Protein AF-A0AAP0C790-F1 (afdb_monomer_lite)

Sequence (126 aa):
MQLNRRPTGTDGSDFSYRMVVDNRYTKVAKGKSTLSKVLVIQAVILLVGVLDILFTYIKTEPLETLAAVSSSLTVISILFGEIGRKRSRSNFLKIYMAASSIGIIGSIASTIQSSTQLKASNSLLS

Secondary structure (DSSP, 8-state):
-------SS--HHHHHHHHHHHHHHHHHHHHHHHHHHHHHHHHHHHHHHHHHHHHHHHTTPPP-HHHHHHHHHHHHHHHHHHHHHHHT-HHHHHHHHHHHHHHHHHHHHHHHHHHHHHHHHHHH--

Radius of gyration: 25.68 Å; chains: 1; bounding box: 64×40×84 Å

InterPro domains:
  IPR009787 Protein jagunal [PF07086] (5-102)
  IPR009787 Protein jagunal [PTHR20955] (4-119)

Foldseek 3Di:
DDPPDDPPDDDVVVVVVCVVVVVVVVVLVVVLVVLVVVLVVLVVVLVVLVVVQVVCVVVVHDRDPLSVVLSVLLVVLSVLSVVCSVVVPVVSVVSSVVSNVSSVVSNVVSVVVVVVVVVVVVVVVD

Organism: NCBI:txid3103831

Structure (mmCIF, N/CA/C/O backbone):
data_AF-A0AAP0C790-F1
#
_entry.id   AF-A0AAP0C790-F1
#
loop_
_atom_site.group_PDB
_atom_site.id
_atom_site.type_symbol
_atom_site.label_atom_id
_atom_site.label_alt_id
_atom_site.label_comp_id
_atom_site.label_asym_id
_atom_site.label_entity_id
_atom_site.label_seq_id
_atom_site.pdbx_PDB_ins_code
_atom_site.Cartn_x
_atom_site.Cartn_y
_atom_site.Cartn_z
_atom_site.occupancy
_atom_site.B_iso_or_equiv
_atom_site.auth_seq_id
_atom_site.auth_comp_id
_atom_site.auth_asym_id
_atom_site.auth_atom_id
_atom_site.pdbx_PDB_model_num
ATOM 1 N N . MET A 1 1 ? 41.063 -31.077 -47.542 1.00 43.59 1 MET A N 1
ATOM 2 C CA . MET A 1 1 ? 41.364 -29.865 -46.748 1.00 43.59 1 MET A CA 1
ATOM 3 C C . MET A 1 1 ? 40.029 -29.227 -46.372 1.00 43.59 1 MET A C 1
ATOM 5 O O . MET A 1 1 ? 39.416 -28.581 -47.209 1.00 43.59 1 MET A O 1
ATOM 9 N N . GLN A 1 2 ? 39.481 -29.543 -45.193 1.00 46.28 2 GLN A N 1
ATOM 10 C CA . GLN A 1 2 ? 38.179 -29.009 -44.771 1.00 46.28 2 GLN A CA 1
ATOM 11 C C . GLN A 1 2 ? 38.371 -27.571 -44.275 1.00 46.28 2 GLN A C 1
ATOM 13 O O . GLN A 1 2 ? 39.042 -27.337 -43.273 1.00 46.28 2 GLN A O 1
ATOM 18 N N . LEU A 1 3 ? 37.823 -26.600 -45.010 1.00 54.00 3 LEU A N 1
ATOM 19 C CA . LEU A 1 3 ? 37.761 -25.204 -44.585 1.00 54.00 3 LEU A CA 1
ATOM 20 C C . LEU A 1 3 ? 36.769 -25.099 -43.425 1.00 54.00 3 LEU A C 1
ATOM 22 O O . LEU A 1 3 ? 35.558 -25.078 -43.632 1.00 54.00 3 LEU A O 1
ATOM 26 N N . ASN A 1 4 ? 37.302 -25.023 -42.208 1.00 61.34 4 ASN A N 1
ATOM 27 C CA . ASN A 1 4 ? 36.563 -24.677 -41.001 1.00 61.34 4 ASN A CA 1
ATOM 28 C C . ASN A 1 4 ? 36.129 -23.199 -41.093 1.00 61.34 4 ASN A C 1
ATOM 30 O O . ASN A 1 4 ? 36.767 -22.306 -40.534 1.00 61.34 4 ASN A O 1
ATOM 34 N N . ARG A 1 5 ? 35.096 -22.911 -41.894 1.00 56.91 5 ARG A N 1
ATOM 35 C CA . ARG A 1 5 ? 34.493 -21.576 -41.975 1.00 56.91 5 ARG A CA 1
ATOM 36 C C . ARG A 1 5 ? 33.812 -21.288 -40.639 1.00 56.91 5 ARG A C 1
ATOM 38 O O . ARG A 1 5 ? 32.793 -21.896 -40.326 1.00 56.91 5 ARG A O 1
ATOM 45 N N . ARG A 1 6 ? 34.374 -20.350 -39.864 1.00 59.47 6 ARG A N 1
ATOM 46 C CA . ARG A 1 6 ? 33.680 -19.743 -38.718 1.00 59.47 6 ARG A CA 1
ATOM 47 C C . ARG A 1 6 ? 32.308 -19.251 -39.197 1.00 59.47 6 ARG A C 1
ATOM 49 O O . ARG A 1 6 ? 32.277 -18.562 -40.219 1.00 59.47 6 ARG A O 1
ATOM 56 N N . PRO A 1 7 ? 31.206 -19.575 -38.500 1.00 59.44 7 PRO A N 1
ATOM 57 C CA . PRO A 1 7 ? 29.906 -19.014 -38.832 1.00 59.44 7 PRO A CA 1
ATOM 58 C C . PRO A 1 7 ? 30.014 -17.487 -38.757 1.00 59.44 7 PRO A C 1
ATOM 60 O O . PRO A 1 7 ? 30.309 -16.914 -37.711 1.00 59.44 7 PRO A O 1
ATOM 63 N N . THR A 1 8 ? 29.883 -16.829 -39.906 1.00 63.47 8 THR A N 1
ATOM 64 C CA . THR A 1 8 ? 29.886 -15.371 -40.014 1.00 63.47 8 THR A CA 1
ATOM 65 C C . THR A 1 8 ? 28.526 -14.863 -39.573 1.00 63.47 8 THR A C 1
ATOM 67 O O . THR A 1 8 ? 27.575 -14.828 -40.349 1.00 63.47 8 THR A O 1
ATOM 70 N N . GLY A 1 9 ? 28.457 -14.526 -38.293 1.00 62.22 9 GLY A N 1
ATOM 71 C CA . GLY A 1 9 ? 27.298 -13.970 -37.616 1.00 62.22 9 GLY A CA 1
ATOM 72 C C . GLY A 1 9 ? 27.510 -14.139 -36.120 1.00 62.22 9 GLY A C 1
ATOM 73 O O . GLY A 1 9 ? 27.578 -15.271 -35.652 1.00 62.22 9 GLY A O 1
ATOM 74 N N . THR A 1 10 ? 27.646 -13.018 -35.407 1.00 58.06 10 THR A N 1
ATOM 75 C CA . THR A 1 10 ? 27.861 -12.951 -33.953 1.00 58.06 10 THR A CA 1
ATOM 76 C C . THR A 1 10 ? 29.286 -13.342 -33.552 1.00 58.06 10 THR A C 1
ATOM 78 O O . THR A 1 10 ? 29.569 -14.448 -33.090 1.00 58.06 10 THR A O 1
ATOM 81 N N . ASP A 1 11 ? 30.217 -12.399 -33.704 1.00 63.34 11 ASP A N 1
ATOM 82 C CA . ASP A 1 11 ? 31.430 -12.430 -32.896 1.00 63.34 11 ASP A CA 1
ATOM 83 C C . ASP A 1 11 ? 31.020 -12.519 -31.412 1.00 63.34 11 ASP A C 1
ATOM 85 O O . ASP A 1 11 ? 29.953 -12.055 -31.008 1.00 63.34 11 ASP A O 1
ATOM 89 N N . GLY A 1 12 ? 31.825 -13.158 -30.563 1.00 63.56 12 GLY A N 1
ATOM 90 C CA . GLY A 1 12 ? 31.479 -13.335 -29.143 1.00 63.56 12 GLY A CA 1
ATOM 91 C C . GLY A 1 12 ? 31.177 -12.024 -28.391 1.00 63.56 12 GLY A C 1
ATOM 92 O O . GLY A 1 12 ? 30.676 -12.074 -27.264 1.00 63.56 12 GLY A O 1
ATOM 93 N N . SER A 1 13 ? 31.447 -10.868 -29.012 1.00 65.75 13 SER A N 1
ATOM 94 C CA . SER A 1 13 ? 31.040 -9.545 -28.548 1.00 65.75 13 SER A CA 1
ATOM 95 C C . SER A 1 13 ? 29.513 -9.360 -28.572 1.00 65.75 13 SER A C 1
ATOM 97 O O . SER A 1 13 ? 28.965 -8.967 -27.543 1.00 65.75 13 SER A O 1
ATOM 99 N N . ASP A 1 14 ? 28.802 -9.738 -29.644 1.00 75.00 14 ASP A N 1
ATOM 100 C CA . ASP A 1 14 ? 27.331 -9.646 -29.714 1.00 75.00 14 ASP A CA 1
ATOM 101 C C . ASP A 1 14 ? 26.660 -10.674 -28.784 1.00 75.00 14 ASP A C 1
ATOM 103 O O . ASP A 1 14 ? 25.697 -10.349 -28.090 1.00 75.00 14 ASP A O 1
ATOM 107 N N . PHE A 1 15 ? 27.226 -11.880 -28.635 1.00 69.25 15 PHE A N 1
ATOM 108 C CA . PHE A 1 15 ? 26.738 -12.850 -27.641 1.00 69.25 15 PHE A CA 1
ATOM 109 C C . PHE A 1 15 ? 26.919 -12.339 -26.201 1.00 69.25 15 PHE A C 1
ATOM 111 O O . PHE A 1 15 ? 25.990 -12.400 -25.391 1.00 69.25 15 PHE A O 1
ATOM 118 N N . SER A 1 16 ? 28.091 -11.777 -25.880 1.00 73.38 16 SER A N 1
ATOM 119 C CA . SER A 1 16 ? 28.341 -11.171 -24.565 1.00 73.38 16 SER A CA 1
ATOM 120 C C . SER A 1 16 ? 27.450 -9.955 -24.320 1.00 73.38 16 SER A C 1
ATOM 122 O O . SER A 1 16 ? 26.929 -9.789 -23.216 1.00 73.38 16 SER A O 1
ATOM 124 N N . TYR A 1 17 ? 27.227 -9.122 -25.338 1.00 74.50 17 TYR A N 1
ATOM 125 C CA . TYR A 1 17 ? 26.343 -7.965 -25.246 1.00 74.50 17 TYR A CA 1
ATOM 126 C C . TYR A 1 17 ? 24.903 -8.396 -24.953 1.00 74.50 17 TYR A C 1
ATOM 128 O O . TYR A 1 17 ? 24.310 -7.905 -23.989 1.00 74.50 17 TYR A O 1
ATOM 136 N N . ARG A 1 18 ? 24.375 -9.376 -25.698 1.00 75.25 18 ARG A N 1
ATOM 137 C CA . ARG A 1 18 ? 23.038 -9.944 -25.475 1.00 75.25 18 ARG A CA 1
ATOM 138 C C . ARG A 1 18 ? 22.900 -10.555 -24.086 1.00 75.25 18 ARG A C 1
ATOM 140 O O . ARG A 1 18 ? 21.961 -10.202 -23.388 1.00 75.25 18 ARG A O 1
ATOM 147 N N . MET A 1 19 ? 23.876 -11.330 -23.601 1.00 77.44 19 MET A N 1
ATOM 148 C CA . MET A 1 19 ? 23.828 -11.858 -22.227 1.00 77.44 19 MET A CA 1
ATOM 149 C C . MET A 1 19 ? 23.768 -10.759 -21.155 1.00 77.44 19 MET A C 1
ATOM 151 O O . MET A 1 19 ? 23.012 -10.869 -20.187 1.00 77.44 19 ME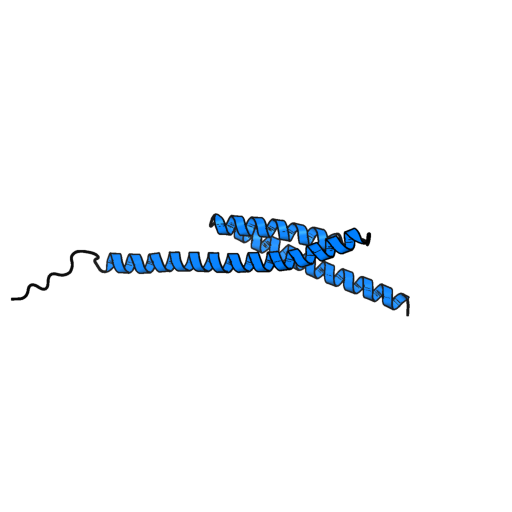T A O 1
ATOM 155 N N . VAL A 1 20 ? 24.562 -9.692 -21.289 1.00 79.06 20 VAL A N 1
ATOM 156 C CA . VAL A 1 20 ? 24.586 -8.597 -20.303 1.00 79.06 20 VAL A CA 1
ATOM 157 C C . VAL A 1 20 ? 23.286 -7.788 -20.350 1.00 79.06 20 VAL A C 1
ATOM 159 O O . VAL A 1 20 ? 22.757 -7.383 -19.309 1.00 79.06 20 VAL A O 1
ATOM 162 N N . VAL A 1 21 ? 22.763 -7.554 -21.552 1.00 80.38 21 VAL A N 1
ATOM 163 C CA . VAL A 1 21 ? 21.525 -6.811 -21.795 1.00 80.38 21 VAL A CA 1
ATOM 164 C C . VAL A 1 21 ? 20.302 -7.607 -21.333 1.00 80.38 21 VAL A C 1
ATOM 166 O O . VAL A 1 21 ? 19.511 -7.082 -20.544 1.00 80.38 21 VAL A O 1
ATOM 169 N N . ASP A 1 22 ? 20.199 -8.883 -21.701 1.00 85.06 22 ASP A N 1
ATOM 170 C CA . ASP A 1 22 ? 19.120 -9.788 -21.293 1.00 85.06 22 ASP A CA 1
ATOM 171 C C . ASP A 1 22 ? 19.089 -9.968 -19.777 1.00 85.06 22 ASP A C 1
ATOM 173 O O . ASP A 1 22 ? 18.021 -9.910 -19.164 1.00 85.06 22 ASP A O 1
ATOM 177 N N . ASN A 1 23 ? 20.252 -10.088 -19.128 1.00 86.00 23 ASN A N 1
ATOM 178 C CA . ASN A 1 23 ? 20.332 -10.148 -17.669 1.00 86.00 23 ASN A CA 1
ATOM 179 C C . ASN A 1 23 ? 19.772 -8.872 -17.012 1.00 86.00 23 ASN A C 1
ATOM 181 O O . ASN A 1 23 ? 19.037 -8.947 -16.024 1.00 86.00 23 ASN A O 1
ATOM 185 N N . ARG A 1 24 ? 20.060 -7.682 -17.563 1.00 85.31 24 ARG A N 1
ATOM 186 C CA . ARG A 1 24 ? 19.496 -6.417 -17.054 1.00 85.31 24 ARG A CA 1
ATOM 187 C C . ARG A 1 24 ? 17.984 -6.346 -17.251 1.00 85.31 24 ARG A C 1
ATOM 189 O O . ARG A 1 24 ? 17.274 -6.021 -16.297 1.00 85.31 24 ARG A O 1
ATOM 196 N N . TYR A 1 25 ? 17.482 -6.681 -18.437 1.00 86.88 25 TYR A N 1
ATOM 197 C CA . TYR A 1 25 ? 16.041 -6.673 -18.701 1.00 86.88 25 TYR A CA 1
ATOM 198 C C . TYR A 1 25 ? 15.294 -7.694 -17.841 1.00 86.88 25 TYR A C 1
ATOM 200 O O . TYR A 1 25 ? 14.265 -7.362 -17.249 1.00 86.88 25 TYR A O 1
ATOM 208 N N . THR A 1 26 ? 15.860 -8.887 -17.668 1.00 89.31 26 THR A N 1
ATOM 209 C CA . THR A 1 26 ? 15.303 -9.939 -16.809 1.00 89.31 26 THR A CA 1
ATOM 210 C C . THR A 1 26 ? 15.237 -9.490 -15.350 1.00 89.31 26 THR A C 1
ATOM 212 O O . THR A 1 26 ? 14.212 -9.673 -14.690 1.00 89.31 26 THR A O 1
ATOM 215 N N . LYS A 1 27 ? 16.285 -8.828 -14.837 1.00 90.12 27 LYS A N 1
ATOM 216 C CA . LYS A 1 27 ? 16.289 -8.260 -13.477 1.00 90.12 27 LYS A CA 1
ATOM 217 C C . LYS A 1 27 ? 15.190 -7.214 -13.284 1.00 90.12 27 LYS A C 1
ATOM 219 O O . LYS A 1 27 ? 14.478 -7.263 -12.282 1.00 90.12 27 LYS A O 1
ATOM 224 N N . VAL A 1 28 ? 15.013 -6.301 -14.241 1.00 89.38 28 VAL A N 1
ATOM 225 C CA . VAL A 1 28 ? 13.958 -5.274 -14.179 1.00 89.38 28 VAL A CA 1
ATOM 226 C C . VAL A 1 28 ? 12.568 -5.908 -14.243 1.00 89.38 28 VAL A C 1
ATOM 228 O O . VAL A 1 28 ? 11.696 -5.543 -13.454 1.00 89.38 28 VAL A O 1
ATOM 231 N N . ALA A 1 29 ? 12.357 -6.881 -15.132 1.00 90.62 29 ALA A N 1
ATOM 232 C CA . ALA A 1 29 ? 11.090 -7.597 -15.251 1.00 90.62 29 ALA A CA 1
ATOM 233 C C . ALA A 1 29 ? 10.741 -8.351 -13.958 1.00 90.62 29 ALA A C 1
ATOM 235 O O . ALA A 1 29 ? 9.624 -8.226 -13.448 1.00 90.62 29 ALA A O 1
ATOM 236 N N . LYS A 1 30 ? 11.717 -9.054 -13.369 1.00 93.94 30 LYS A N 1
ATOM 237 C CA . LYS A 1 30 ? 11.558 -9.734 -12.078 1.00 93.94 30 LYS A CA 1
ATOM 238 C C . LYS A 1 30 ? 11.228 -8.742 -10.964 1.00 93.94 30 LYS A C 1
ATOM 240 O O . LYS A 1 30 ? 10.272 -8.963 -10.229 1.00 93.94 30 LYS A O 1
ATOM 245 N N . GLY A 1 31 ? 11.945 -7.619 -10.888 1.00 91.94 31 GLY A N 1
ATOM 246 C CA . GLY A 1 31 ? 11.675 -6.558 -9.915 1.00 91.94 31 GLY A CA 1
ATOM 247 C C . GLY A 1 31 ? 10.261 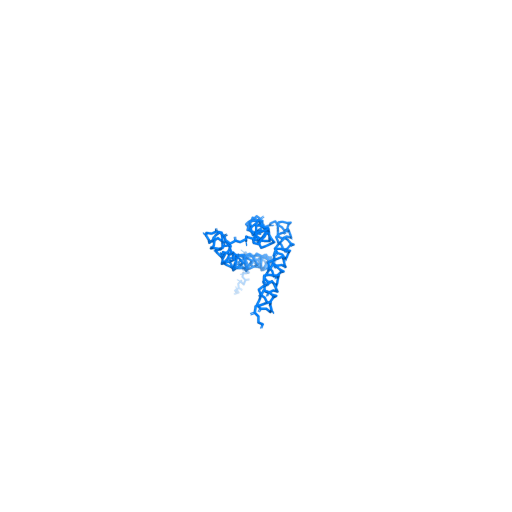-5.985 -10.038 1.00 91.94 31 GLY A C 1
ATOM 248 O O . GLY A 1 31 ? 9.550 -5.867 -9.043 1.00 91.94 31 GLY A O 1
ATOM 249 N N . LYS A 1 32 ? 9.804 -5.703 -11.263 1.00 91.94 32 LYS A N 1
ATOM 250 C CA . LYS A 1 32 ? 8.437 -5.224 -11.523 1.00 91.94 32 LYS A CA 1
ATOM 251 C C . LYS A 1 32 ? 7.365 -6.246 -11.156 1.00 91.94 32 LYS A C 1
ATOM 253 O O . LYS A 1 32 ? 6.316 -5.854 -10.647 1.00 91.94 32 LYS A O 1
ATOM 258 N N . SER A 1 33 ? 7.609 -7.527 -11.426 1.00 93.06 33 SER A N 1
ATOM 259 C CA . SER A 1 33 ? 6.689 -8.611 -11.067 1.00 93.06 33 SER A CA 1
ATOM 260 C C . SER A 1 33 ? 6.573 -8.748 -9.549 1.00 93.06 33 SER A C 1
ATOM 262 O O . SER A 1 33 ? 5.467 -8.720 -9.013 1.00 93.06 33 SER A O 1
ATOM 264 N N . THR A 1 34 ? 7.705 -8.783 -8.839 1.00 94.56 34 THR A N 1
ATOM 265 C CA . THR A 1 34 ? 7.725 -8.817 -7.371 1.00 94.56 34 THR A CA 1
ATOM 266 C C . THR A 1 34 ? 7.011 -7.607 -6.774 1.00 94.56 34 THR A C 1
ATOM 268 O O . THR A 1 34 ? 6.153 -7.776 -5.913 1.00 94.56 34 THR A O 1
ATOM 271 N N . LEU A 1 35 ? 7.287 -6.398 -7.272 1.00 93.62 35 LEU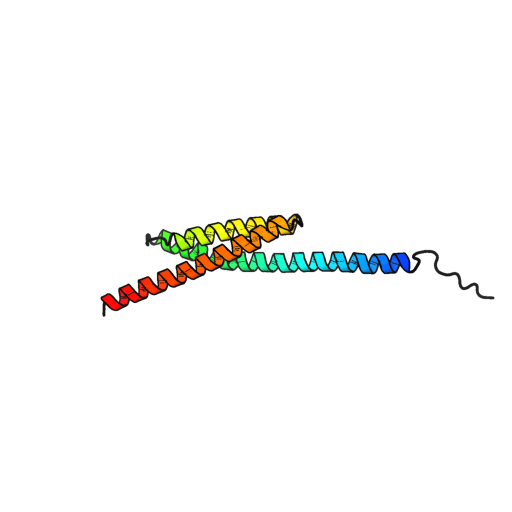 A N 1
ATOM 272 C CA . LEU A 1 35 ? 6.622 -5.188 -6.791 1.00 93.62 35 LEU A CA 1
ATOM 273 C C . LEU A 1 35 ? 5.107 -5.221 -7.029 1.00 93.62 35 LEU A C 1
ATOM 275 O O . LEU A 1 35 ? 4.344 -4.790 -6.174 1.00 93.62 35 LEU A O 1
ATOM 279 N N . SER A 1 36 ? 4.663 -5.777 -8.160 1.00 93.75 36 SER A N 1
ATOM 280 C CA . SER A 1 36 ? 3.236 -5.966 -8.435 1.00 93.75 36 SER A CA 1
ATOM 281 C C . SER A 1 36 ? 2.570 -6.843 -7.378 1.00 93.75 36 SER A C 1
ATOM 283 O O . SER A 1 36 ? 1.470 -6.531 -6.939 1.00 93.75 36 SER A O 1
ATOM 285 N N . LYS A 1 37 ? 3.232 -7.926 -6.953 1.00 96.06 37 LYS A N 1
ATOM 286 C CA . LYS A 1 37 ? 2.705 -8.816 -5.910 1.00 96.06 37 LYS A CA 1
ATOM 287 C C . LYS A 1 37 ? 2.599 -8.099 -4.567 1.00 96.06 37 LYS A C 1
ATOM 289 O O . LYS A 1 37 ? 1.578 -8.225 -3.905 1.00 96.06 37 LYS A O 1
ATOM 294 N N . VAL A 1 38 ? 3.617 -7.318 -4.199 1.00 94.69 38 VAL A N 1
ATOM 295 C CA . VAL A 1 38 ? 3.614 -6.533 -2.953 1.00 94.69 38 VAL A CA 1
ATOM 296 C C . VAL A 1 38 ? 2.466 -5.522 -2.943 1.00 94.69 38 VAL A C 1
ATOM 298 O O . VAL A 1 38 ? 1.722 -5.475 -1.969 1.00 94.69 38 VAL A O 1
ATOM 301 N N . LEU A 1 39 ? 2.265 -4.780 -4.037 1.00 94.19 39 LEU A N 1
ATOM 302 C CA . LEU A 1 39 ? 1.156 -3.826 -4.154 1.00 94.19 39 LEU A CA 1
ATOM 303 C C . LEU A 1 39 ? -0.210 -4.509 -4.034 1.00 94.19 39 LEU A C 1
ATOM 305 O O . LEU A 1 39 ? -1.091 -3.984 -3.361 1.00 94.19 39 LEU A O 1
ATOM 309 N N . VAL A 1 40 ? -0.382 -5.687 -4.643 1.00 95.81 40 VAL A N 1
ATOM 310 C CA . VAL A 1 40 ? -1.628 -6.463 -4.536 1.00 95.81 40 VAL A CA 1
ATOM 311 C C . VAL A 1 40 ? -1.866 -6.927 -3.102 1.00 95.81 40 VAL A C 1
ATOM 313 O O . VAL A 1 40 ? -2.956 -6.721 -2.581 1.00 95.81 40 VAL A O 1
ATOM 316 N N . ILE A 1 41 ? -0.857 -7.502 -2.441 1.00 95.75 41 ILE A N 1
ATOM 317 C CA . ILE A 1 41 ? -0.973 -7.941 -1.040 1.00 95.75 41 ILE A CA 1
ATOM 318 C C . ILE A 1 41 ? -1.343 -6.757 -0.145 1.00 95.75 41 ILE A C 1
ATOM 320 O O . ILE A 1 41 ? -2.263 -6.851 0.663 1.00 95.75 41 ILE A O 1
ATOM 324 N N . GLN A 1 42 ? -0.669 -5.622 -0.325 1.00 95.06 42 GLN A N 1
ATOM 325 C CA . GLN A 1 42 ? -0.945 -4.425 0.454 1.00 95.06 42 GLN A CA 1
ATOM 326 C C . GLN A 1 42 ? -2.358 -3.881 0.204 1.00 95.06 42 GLN A C 1
ATOM 328 O O . GLN A 1 42 ? -3.032 -3.486 1.152 1.00 95.06 42 GLN A O 1
ATOM 333 N N . ALA A 1 43 ? -2.828 -3.892 -1.045 1.00 95.19 43 ALA A N 1
ATOM 334 C CA . ALA A 1 43 ? -4.185 -3.481 -1.386 1.00 95.19 43 ALA A CA 1
ATOM 335 C C . ALA A 1 43 ? -5.243 -4.397 -0.753 1.00 95.19 43 ALA A C 1
ATOM 337 O O . ALA A 1 43 ? -6.257 -3.900 -0.274 1.00 95.19 43 ALA A O 1
ATOM 338 N N . VAL A 1 44 ? -5.000 -5.711 -0.700 1.00 95.81 44 VAL A N 1
ATOM 339 C CA . VAL A 1 44 ? -5.900 -6.671 -0.037 1.00 95.81 44 VAL A CA 1
ATOM 340 C C . VAL A 1 44 ? -5.970 -6.411 1.468 1.00 95.81 44 VAL A C 1
ATOM 342 O O . VAL A 1 44 ? -7.063 -6.363 2.021 1.00 95.81 44 VAL A O 1
ATOM 345 N N . ILE A 1 45 ? -4.831 -6.187 2.129 1.00 93.25 45 ILE A N 1
ATOM 346 C CA . ILE A 1 45 ? -4.800 -5.859 3.566 1.00 93.25 45 ILE A CA 1
ATOM 347 C C . ILE A 1 45 ? -5.551 -4.550 3.836 1.00 93.25 45 ILE A C 1
ATOM 349 O O . ILE A 1 45 ? -6.366 -4.472 4.752 1.00 93.25 45 ILE A O 1
ATOM 353 N N . LEU A 1 46 ? -5.314 -3.532 3.008 1.00 94.25 46 LEU A N 1
ATOM 354 C CA . LEU A 1 46 ? -5.985 -2.243 3.128 1.00 94.25 46 LEU A CA 1
ATOM 355 C C . LEU A 1 46 ? -7.496 -2.356 2.901 1.00 94.25 46 LEU A C 1
ATOM 357 O O . LEU A 1 46 ? -8.257 -1.703 3.605 1.00 94.25 46 LEU A O 1
ATOM 361 N N . LEU A 1 47 ? -7.936 -3.202 1.965 1.00 94.44 47 LEU A N 1
ATOM 362 C CA . LEU A 1 47 ? -9.354 -3.475 1.733 1.00 94.44 47 LEU A CA 1
ATOM 363 C C . LEU A 1 47 ? -10.026 -3.991 3.010 1.00 94.44 47 LEU A C 1
ATOM 365 O O . LEU A 1 47 ? -11.094 -3.504 3.364 1.00 94.44 47 LEU A O 1
ATOM 369 N N . VAL A 1 48 ? -9.391 -4.929 3.719 1.00 93.19 48 VAL A N 1
ATOM 370 C CA . VAL A 1 48 ? -9.917 -5.458 4.987 1.00 93.19 48 VAL A CA 1
ATOM 371 C C . VAL A 1 48 ? -10.062 -4.342 6.025 1.00 93.19 48 VAL A C 1
ATOM 373 O O . VAL A 1 48 ? -11.125 -4.215 6.625 1.00 93.19 48 VAL A O 1
ATOM 376 N N . GLY A 1 49 ? -9.047 -3.487 6.187 1.00 89.44 49 GLY A N 1
ATOM 377 C CA . GLY A 1 49 ? -9.117 -2.354 7.120 1.00 89.44 49 GLY A CA 1
ATOM 378 C C . GLY A 1 49 ? -10.179 -1.312 6.744 1.00 89.44 49 GLY A C 1
ATOM 379 O O . GLY A 1 49 ? -10.869 -0.778 7.606 1.00 89.44 49 GLY A O 1
ATOM 380 N N . VAL A 1 50 ? -10.368 -1.046 5.449 1.00 90.81 50 VAL A N 1
ATOM 381 C CA . VAL A 1 50 ? -11.413 -0.128 4.967 1.00 90.81 50 VAL A CA 1
ATOM 382 C C . VAL A 1 50 ? -12.812 -0.705 5.188 1.00 90.81 50 VAL A C 1
ATOM 384 O O . VAL A 1 50 ? -13.726 0.045 5.522 1.00 90.81 50 VAL A O 1
ATOM 387 N N . LEU A 1 51 ? -12.994 -2.018 5.025 1.00 92.25 51 LEU A N 1
ATOM 388 C CA . LEU A 1 51 ? -14.266 -2.682 5.318 1.00 92.25 51 LEU A CA 1
ATOM 389 C C . LEU A 1 51 ? -14.617 -2.605 6.806 1.00 92.25 51 LEU A C 1
ATOM 391 O O . LEU A 1 51 ? -15.778 -2.377 7.132 1.00 92.25 51 LEU A O 1
ATOM 395 N N . ASP A 1 52 ? -13.628 -2.744 7.688 1.00 88.06 52 ASP A N 1
ATOM 396 C CA . ASP A 1 52 ? -13.812 -2.580 9.132 1.00 88.06 52 ASP A CA 1
ATOM 397 C C . ASP A 1 52 ? -14.281 -1.155 9.475 1.00 88.06 52 ASP A C 1
ATOM 399 O O . ASP A 1 52 ? -15.334 -0.965 10.083 1.00 88.06 52 ASP A O 1
ATOM 403 N N . ILE A 1 53 ? -13.591 -0.142 8.941 1.00 88.25 53 ILE A N 1
ATOM 404 C CA . ILE A 1 53 ? -13.986 1.272 9.056 1.00 88.25 53 ILE A CA 1
ATOM 405 C C . ILE A 1 53 ? -15.411 1.510 8.532 1.00 88.25 53 ILE A C 1
ATOM 407 O O . ILE A 1 53 ? -16.200 2.221 9.160 1.00 88.25 53 ILE A O 1
ATOM 411 N N . LEU A 1 54 ? -15.754 0.926 7.382 1.00 89.38 54 LEU A N 1
ATOM 412 C CA . LEU A 1 54 ? -17.084 1.047 6.790 1.00 89.38 54 LEU A CA 1
ATOM 413 C C . LEU A 1 54 ? -18.156 0.416 7.686 1.00 89.38 54 LEU A C 1
ATOM 415 O O . LEU A 1 54 ? -19.244 0.972 7.826 1.00 89.38 54 LEU A O 1
ATOM 419 N N . PHE A 1 55 ? -17.859 -0.724 8.305 1.00 89.00 55 PHE A N 1
ATOM 420 C CA . PHE A 1 55 ? -18.782 -1.392 9.212 1.00 89.00 55 PHE A CA 1
ATOM 421 C C . PHE A 1 55 ? -19.031 -0.563 10.478 1.00 89.00 55 PHE A C 1
ATOM 423 O O . PHE A 1 55 ? -20.186 -0.376 10.862 1.00 89.00 55 PHE A O 1
ATOM 430 N N . THR A 1 56 ? -17.978 0.017 11.062 1.00 87.44 56 THR A N 1
ATOM 431 C CA . THR A 1 56 ? -18.068 0.974 12.181 1.00 87.44 56 THR A CA 1
ATOM 432 C C . THR A 1 56 ? -18.911 2.194 11.808 1.00 87.44 56 THR A C 1
ATOM 434 O O . THR A 1 56 ? -19.785 2.609 12.569 1.00 87.44 56 THR A O 1
ATOM 437 N N . TYR A 1 57 ? -18.722 2.723 10.595 1.00 87.31 57 TYR A N 1
ATOM 438 C CA . TYR A 1 57 ? -19.516 3.837 10.080 1.00 87.31 57 TYR A CA 1
ATOM 439 C C . TYR A 1 57 ? -21.009 3.490 9.961 1.00 87.31 57 TYR A C 1
ATOM 441 O O . TYR A 1 57 ? -21.856 4.259 10.412 1.00 87.31 57 TYR A O 1
ATOM 449 N N . ILE A 1 58 ? -21.345 2.315 9.413 1.00 90.88 58 ILE A N 1
ATOM 450 C CA . ILE A 1 58 ? -22.738 1.841 9.302 1.00 90.88 58 ILE A CA 1
ATOM 451 C C . ILE A 1 58 ? -23.370 1.649 10.686 1.00 90.88 58 ILE A C 1
ATOM 453 O O . ILE A 1 58 ? -24.551 1.932 10.870 1.00 90.88 58 ILE A O 1
ATOM 457 N N . LYS A 1 59 ? -22.586 1.203 11.672 1.00 90.19 59 LYS A N 1
ATOM 458 C CA . LYS A 1 59 ? -23.021 1.052 13.066 1.00 90.19 59 LYS A CA 1
ATOM 459 C C . LYS A 1 59 ? -23.179 2.370 13.824 1.00 90.19 59 LYS A C 1
ATOM 461 O O . LYS A 1 59 ? -23.589 2.343 14.981 1.00 90.19 59 LYS A O 1
ATOM 466 N N . THR A 1 60 ? -22.895 3.515 13.198 1.00 83.62 60 THR A N 1
ATOM 467 C CA . THR A 1 60 ? -22.917 4.849 13.829 1.00 83.62 60 THR A CA 1
ATOM 468 C C . THR A 1 60 ? -22.006 4.965 15.055 1.00 83.62 60 THR A C 1
ATOM 470 O O . THR A 1 60 ? -22.206 5.817 15.918 1.00 83.62 60 THR A O 1
ATOM 473 N N . GLU A 1 61 ? -20.985 4.112 15.124 1.00 83.81 61 GLU A N 1
ATOM 474 C CA . GLU A 1 61 ? -19.962 4.167 16.159 1.00 83.81 61 GLU A CA 1
ATOM 475 C C . GLU A 1 61 ? -18.957 5.292 15.858 1.00 83.81 61 GLU A C 1
ATOM 477 O O . GLU A 1 61 ? -18.798 5.699 14.698 1.00 83.81 61 GLU A O 1
ATOM 482 N N . PRO A 1 62 ? -18.286 5.842 16.886 1.00 82.31 62 PRO A N 1
ATOM 483 C CA . PRO A 1 62 ? -17.313 6.905 16.684 1.00 82.31 62 PRO A CA 1
ATOM 484 C C . PRO A 1 62 ? -16.181 6.419 15.775 1.00 82.31 62 PRO A C 1
ATOM 486 O O . PRO A 1 62 ? -15.450 5.484 16.097 1.00 82.31 62 PRO A O 1
ATOM 489 N N . LEU A 1 63 ? -16.030 7.077 14.624 1.00 81.50 63 LEU A N 1
ATOM 490 C CA . LEU A 1 63 ? -14.988 6.734 13.669 1.00 81.50 63 LEU A CA 1
ATOM 491 C C . LEU A 1 63 ? -13.619 7.187 14.182 1.00 81.50 63 LEU A C 1
ATOM 493 O O . LEU A 1 63 ? -13.398 8.373 14.443 1.00 81.50 63 LEU A O 1
ATOM 497 N N . GLU A 1 64 ? -12.666 6.262 14.231 1.00 85.25 64 GLU A N 1
ATOM 498 C CA . GLU A 1 64 ? -11.277 6.603 14.501 1.00 85.25 64 GLU A CA 1
ATOM 499 C C . GLU A 1 64 ? -10.666 7.401 13.345 1.00 85.25 64 GLU A C 1
ATOM 501 O O . GLU A 1 64 ? -10.311 6.878 12.284 1.00 85.25 64 GLU A O 1
ATOM 506 N N . THR A 1 65 ? -10.505 8.703 13.571 1.00 88.31 65 THR A N 1
ATOM 507 C CA . THR A 1 65 ? -9.945 9.644 12.594 1.00 88.31 65 THR A CA 1
ATOM 508 C C . THR A 1 65 ? -8.530 9.254 12.168 1.00 88.31 65 THR A C 1
ATOM 510 O O . THR A 1 65 ? -8.199 9.352 10.987 1.00 88.31 65 THR A O 1
ATOM 513 N N . LEU A 1 66 ? -7.709 8.745 13.093 1.00 88.88 66 LEU A N 1
ATOM 514 C CA . LEU A 1 66 ? -6.349 8.291 12.802 1.00 88.88 66 LEU A CA 1
ATOM 515 C C . LEU A 1 66 ? -6.338 7.074 11.863 1.00 88.88 66 LEU A C 1
ATOM 517 O O . LEU A 1 66 ? -5.540 7.033 10.921 1.00 88.88 66 LEU A O 1
ATOM 521 N N . ALA A 1 67 ? -7.253 6.120 12.062 1.00 90.06 67 ALA A N 1
ATOM 522 C CA . ALA A 1 67 ? -7.417 4.960 11.187 1.00 90.06 67 ALA A CA 1
ATOM 523 C C . ALA A 1 67 ? -7.876 5.377 9.777 1.00 90.06 67 ALA A C 1
ATOM 525 O O . ALA A 1 67 ? -7.338 4.903 8.775 1.00 90.06 67 ALA A O 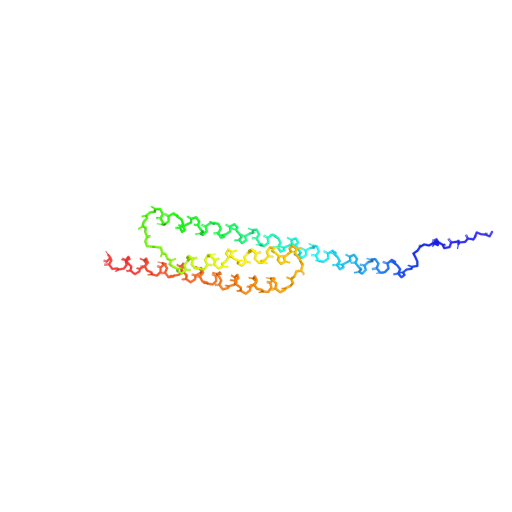1
ATOM 526 N N . ALA A 1 68 ? -8.812 6.326 9.677 1.00 90.31 68 ALA A N 1
ATOM 527 C CA . ALA A 1 68 ? -9.296 6.842 8.395 1.00 90.31 68 ALA A CA 1
ATOM 528 C C . ALA A 1 68 ? -8.209 7.615 7.619 1.00 90.31 68 ALA A C 1
ATOM 530 O O . ALA A 1 68 ? -8.003 7.396 6.419 1.00 90.31 68 ALA A O 1
ATOM 531 N N . VAL A 1 69 ? -7.462 8.492 8.300 1.00 93.00 69 VAL A N 1
ATOM 532 C CA . VAL A 1 69 ? -6.373 9.276 7.691 1.00 93.00 69 VAL A CA 1
ATOM 533 C C . VAL A 1 69 ? -5.229 8.368 7.243 1.00 93.00 69 VAL A C 1
ATOM 535 O O . VAL A 1 69 ? -4.770 8.469 6.105 1.00 93.00 69 VAL A O 1
ATOM 538 N N . SER A 1 70 ? -4.794 7.436 8.090 1.00 92.75 70 SER A N 1
ATOM 539 C CA . SER A 1 70 ? -3.731 6.489 7.731 1.00 92.75 70 SER A CA 1
ATOM 540 C C . SER A 1 70 ? -4.136 5.568 6.574 1.00 92.75 70 SER A C 1
ATOM 542 O O . SER A 1 70 ? -3.341 5.346 5.653 1.00 92.75 70 SER A O 1
ATOM 544 N N . SER A 1 71 ? -5.392 5.110 6.547 1.00 91.88 71 SER A N 1
ATOM 545 C CA . SER A 1 71 ? -5.934 4.304 5.448 1.00 91.88 71 SER A CA 1
ATOM 546 C C . SER A 1 71 ? -5.961 5.084 4.134 1.00 91.88 71 SER A C 1
ATOM 548 O O . SER A 1 71 ? -5.444 4.601 3.127 1.00 91.88 71 SER A O 1
ATOM 550 N N . SER A 1 72 ? -6.481 6.316 4.135 1.00 92.38 72 SER A N 1
ATOM 551 C CA . SER A 1 72 ? -6.525 7.161 2.930 1.00 92.38 72 SER A CA 1
ATOM 552 C C . SER A 1 72 ? -5.128 7.483 2.382 1.00 92.38 72 SER A C 1
ATOM 554 O O . SER A 1 72 ? -4.897 7.361 1.176 1.00 92.38 72 SER A O 1
ATOM 556 N N . LEU A 1 73 ? -4.160 7.785 3.256 1.00 94.56 73 LEU A N 1
ATOM 557 C CA . LEU A 1 73 ? -2.761 7.980 2.867 1.00 94.56 73 LEU A CA 1
ATOM 558 C C . LEU A 1 73 ? -2.172 6.716 2.222 1.00 94.56 73 LEU A C 1
ATOM 560 O O . LEU A 1 73 ? -1.467 6.798 1.213 1.00 94.56 73 LEU A O 1
ATOM 564 N N . THR A 1 74 ? -2.495 5.543 2.769 1.00 94.25 74 THR A N 1
ATOM 565 C CA . THR A 1 74 ? -2.045 4.255 2.228 1.00 94.25 74 THR A CA 1
ATOM 566 C C . THR A 1 74 ? -2.665 3.974 0.855 1.00 94.25 74 THR A C 1
ATOM 568 O O . THR A 1 74 ? -1.943 3.552 -0.049 1.00 94.25 74 THR A O 1
ATOM 571 N N . VAL A 1 75 ? -3.955 4.285 0.643 1.00 94.38 75 VAL A N 1
ATOM 572 C CA . VAL A 1 75 ? -4.616 4.172 -0.677 1.00 94.38 75 VAL A CA 1
ATOM 573 C C . VAL A 1 75 ? -3.882 5.025 -1.711 1.00 94.38 75 VAL A C 1
ATOM 575 O O . VAL A 1 75 ? -3.486 4.529 -2.768 1.00 94.38 75 VAL A O 1
ATOM 578 N N . ILE A 1 76 ? -3.659 6.304 -1.396 1.00 95.06 76 ILE A N 1
ATOM 579 C CA . ILE A 1 76 ? -2.979 7.250 -2.292 1.00 95.06 76 ILE A CA 1
ATOM 580 C C . ILE A 1 76 ? -1.561 6.761 -2.605 1.00 95.06 76 ILE A C 1
ATOM 582 O O . ILE A 1 76 ? -1.127 6.785 -3.758 1.00 95.06 76 ILE A O 1
ATOM 586 N N . SER A 1 77 ? -0.851 6.260 -1.595 1.00 95.69 77 SER A N 1
ATOM 587 C CA . SER A 1 77 ? 0.486 5.700 -1.758 1.00 95.69 77 SER A CA 1
ATOM 588 C C . SER A 1 77 ? 0.508 4.538 -2.759 1.00 95.69 77 SER A C 1
ATOM 590 O O . SER A 1 77 ? 1.321 4.545 -3.687 1.00 95.69 77 SER A O 1
ATOM 592 N N . ILE A 1 78 ? -0.416 3.576 -2.643 1.00 94.56 78 ILE A N 1
ATOM 593 C CA . ILE A 1 78 ? -0.512 2.427 -3.562 1.00 94.56 78 ILE A CA 1
ATOM 594 C C . ILE A 1 78 ? -0.731 2.891 -5.009 1.00 94.56 78 ILE A C 1
ATOM 596 O O . ILE A 1 78 ? -0.103 2.346 -5.922 1.00 94.56 78 ILE A O 1
ATOM 600 N N . LEU A 1 79 ? -1.544 3.932 -5.236 1.00 94.06 79 LEU A N 1
ATOM 601 C CA . LEU A 1 79 ? -1.733 4.511 -6.573 1.00 94.06 79 LEU A CA 1
ATOM 602 C C . LEU A 1 79 ? -0.412 5.038 -7.149 1.00 94.06 79 LEU A C 1
ATOM 604 O O . LEU A 1 79 ? -0.069 4.733 -8.295 1.00 94.06 79 LEU A O 1
ATOM 608 N N . PHE A 1 80 ? 0.372 5.771 -6.352 1.00 93.25 80 PHE A N 1
ATOM 609 C CA . PHE A 1 80 ? 1.709 6.214 -6.760 1.00 93.25 80 PHE A CA 1
ATOM 610 C C . PHE A 1 80 ? 2.664 5.039 -7.005 1.00 93.25 80 PHE A C 1
ATOM 612 O O . PHE A 1 80 ? 3.434 5.073 -7.969 1.00 93.25 80 PHE A O 1
ATOM 619 N N . GLY A 1 81 ? 2.587 3.982 -6.195 1.00 94.38 81 GLY A N 1
ATOM 620 C CA . GLY A 1 81 ? 3.372 2.760 -6.366 1.00 94.38 81 GLY A CA 1
ATOM 621 C C . GLY A 1 81 ? 3.085 2.071 -7.701 1.00 94.38 81 GLY A C 1
ATOM 622 O O . GLY A 1 81 ? 4.011 1.734 -8.444 1.00 94.38 81 GLY A O 1
ATOM 623 N N . GLU A 1 82 ? 1.808 1.945 -8.062 1.00 94.56 82 GLU A N 1
ATOM 624 C CA . GLU A 1 82 ? 1.375 1.322 -9.314 1.00 94.56 82 GLU A CA 1
ATOM 625 C C . GLU A 1 82 ? 1.745 2.169 -10.542 1.00 94.56 82 GLU A C 1
ATOM 627 O O . GLU A 1 82 ? 2.252 1.644 -11.542 1.00 94.56 82 GLU A O 1
ATOM 632 N N . ILE A 1 83 ? 1.584 3.495 -10.460 1.00 93.50 83 ILE A N 1
ATOM 633 C CA . ILE A 1 83 ? 2.038 4.429 -11.504 1.00 93.50 83 ILE A CA 1
ATOM 634 C C . ILE A 1 83 ? 3.561 4.338 -11.674 1.00 93.50 83 ILE A C 1
ATOM 636 O O . ILE A 1 83 ? 4.056 4.257 -12.805 1.00 93.50 83 ILE A O 1
ATOM 640 N N . GLY A 1 84 ? 4.310 4.313 -10.569 1.00 92.69 84 GLY A N 1
ATOM 641 C CA . GLY A 1 84 ? 5.765 4.173 -10.561 1.00 92.69 84 GLY A CA 1
ATOM 642 C C . GLY A 1 84 ? 6.234 2.864 -11.192 1.00 92.69 84 GLY A C 1
ATOM 643 O O . GLY A 1 84 ? 7.151 2.876 -12.020 1.00 92.69 84 GLY A O 1
ATOM 644 N N . ARG A 1 85 ? 5.557 1.751 -10.881 1.00 92.69 85 ARG A N 1
ATOM 645 C CA . ARG A 1 85 ? 5.817 0.420 -11.448 1.00 92.69 85 ARG A CA 1
ATOM 646 C C . ARG A 1 85 ? 5.570 0.382 -12.957 1.00 92.69 85 ARG A C 1
ATOM 648 O O . ARG A 1 85 ? 6.438 -0.082 -13.705 1.00 92.69 85 ARG A O 1
ATOM 655 N N . LYS A 1 86 ? 4.418 0.893 -13.417 1.00 91.38 86 LYS A N 1
ATOM 656 C CA . LYS A 1 86 ? 4.048 0.934 -14.845 1.00 91.38 86 LYS A CA 1
ATOM 657 C C . LYS A 1 86 ? 4.999 1.816 -15.651 1.00 91.38 86 LYS A C 1
ATOM 659 O O . LYS A 1 86 ? 5.491 1.388 -16.691 1.00 91.38 86 LYS A O 1
ATOM 664 N N . ARG A 1 87 ? 5.315 3.015 -15.148 1.00 89.56 87 ARG A N 1
ATOM 665 C CA . ARG A 1 87 ? 6.152 4.004 -15.854 1.00 89.56 87 ARG A CA 1
ATOM 666 C C . ARG A 1 87 ? 7.662 3.840 -15.626 1.00 89.56 87 ARG A C 1
ATOM 668 O O . ARG A 1 87 ? 8.428 4.644 -16.147 1.00 89.56 87 ARG A O 1
ATOM 675 N N . SER A 1 88 ? 8.102 2.839 -14.856 1.00 87.75 88 SER A N 1
ATOM 676 C CA . SER A 1 88 ? 9.513 2.644 -14.459 1.00 87.75 88 SER A CA 1
ATOM 677 C C . SER A 1 88 ? 10.150 3.890 -13.818 1.00 87.75 88 SER A C 1
ATOM 679 O O . SER A 1 88 ? 11.334 4.165 -14.013 1.00 87.75 88 SER A O 1
ATOM 681 N N . ARG A 1 89 ? 9.370 4.691 -13.084 1.00 91.00 89 ARG A N 1
ATOM 682 C CA . ARG A 1 89 ? 9.824 5.966 -12.509 1.00 91.00 89 ARG A CA 1
ATOM 683 C C . ARG A 1 89 ? 10.159 5.775 -11.032 1.00 91.00 89 ARG A C 1
ATOM 685 O O . ARG A 1 89 ? 9.266 5.642 -10.198 1.00 91.00 89 ARG A O 1
ATOM 692 N N . SER A 1 90 ? 11.450 5.809 -10.710 1.00 89.31 90 SER A N 1
ATOM 693 C CA . SER A 1 90 ? 11.965 5.582 -9.352 1.00 89.31 90 SER A CA 1
ATOM 694 C C . SER A 1 90 ? 11.460 6.599 -8.324 1.00 89.31 90 SER A C 1
ATOM 696 O O . SER A 1 90 ? 11.234 6.229 -7.178 1.00 89.31 90 SER A O 1
ATOM 698 N N . ASN A 1 91 ? 11.223 7.853 -8.721 1.00 94.06 91 ASN A N 1
ATOM 699 C CA . ASN A 1 91 ? 10.715 8.891 -7.816 1.00 94.06 91 ASN A CA 1
ATOM 700 C C . ASN A 1 91 ? 9.338 8.536 -7.234 1.00 94.06 91 ASN A C 1
ATOM 702 O O . ASN A 1 91 ? 9.143 8.656 -6.029 1.00 94.06 91 ASN A O 1
ATOM 706 N N . PHE A 1 92 ? 8.415 8.017 -8.051 1.00 92.12 92 PHE A N 1
ATOM 707 C CA . PHE A 1 92 ? 7.102 7.576 -7.565 1.00 92.12 92 PHE A CA 1
ATOM 708 C C . PHE A 1 92 ? 7.207 6.369 -6.629 1.00 92.12 92 PHE A C 1
ATOM 710 O O . PHE A 1 92 ? 6.492 6.309 -5.637 1.00 92.12 92 PHE A O 1
ATOM 717 N N . LEU A 1 93 ? 8.145 5.449 -6.888 1.00 93.00 93 LEU A N 1
ATOM 718 C CA . LEU A 1 93 ? 8.428 4.335 -5.977 1.00 93.00 93 LEU A CA 1
ATOM 719 C C . LEU A 1 93 ? 8.958 4.810 -4.619 1.00 93.00 93 LEU A C 1
ATOM 721 O O . LEU A 1 93 ? 8.590 4.244 -3.597 1.00 93.00 93 LEU A O 1
ATOM 725 N N . LYS A 1 94 ? 9.809 5.844 -4.596 1.00 94.69 94 LYS A N 1
ATOM 726 C CA . LYS A 1 94 ? 10.315 6.435 -3.346 1.00 94.69 94 LYS A CA 1
ATOM 727 C C . LYS A 1 94 ? 9.191 7.079 -2.537 1.00 94.69 94 LYS A C 1
ATOM 729 O O . LYS A 1 94 ? 9.112 6.848 -1.336 1.00 94.69 94 LYS A O 1
ATOM 734 N N . ILE A 1 95 ? 8.313 7.833 -3.205 1.00 94.50 95 ILE A N 1
ATOM 735 C CA . ILE A 1 95 ? 7.127 8.434 -2.576 1.00 94.50 95 ILE A CA 1
ATOM 736 C C . ILE A 1 95 ? 6.222 7.337 -2.013 1.00 94.50 95 ILE A C 1
ATOM 738 O O . ILE A 1 95 ? 5.836 7.417 -0.851 1.00 94.50 95 ILE A O 1
ATOM 742 N N . TYR A 1 96 ? 5.955 6.288 -2.798 1.00 95.62 96 TYR A N 1
ATOM 743 C CA . TYR A 1 96 ? 5.204 5.119 -2.347 1.00 95.62 96 TYR A CA 1
ATOM 744 C C . TYR A 1 96 ? 5.822 4.497 -1.089 1.00 95.62 96 TYR A C 1
ATOM 746 O O . TYR A 1 96 ? 5.129 4.340 -0.090 1.00 95.62 96 TYR A O 1
ATOM 754 N N . MET A 1 97 ? 7.128 4.208 -1.081 1.00 95.12 97 MET A N 1
ATOM 755 C CA . MET A 1 97 ? 7.784 3.619 0.093 1.00 95.12 97 MET A CA 1
ATOM 756 C C . MET A 1 97 ? 7.634 4.495 1.343 1.00 95.12 97 MET A C 1
ATOM 758 O O . MET A 1 97 ? 7.276 3.982 2.403 1.00 95.12 97 MET A O 1
ATOM 762 N N . ALA A 1 98 ? 7.861 5.806 1.225 1.00 96.12 98 ALA A N 1
ATOM 763 C CA . ALA A 1 98 ? 7.754 6.724 2.356 1.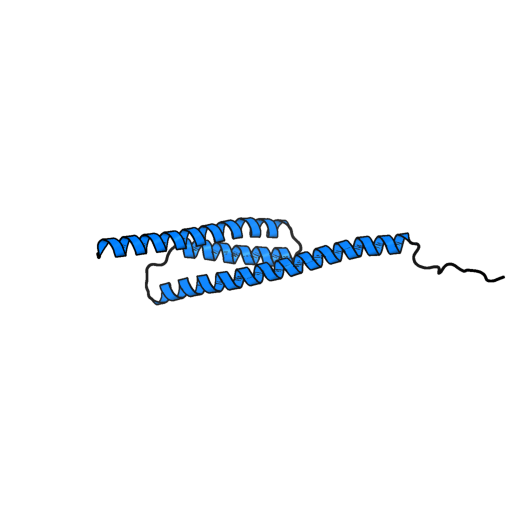00 96.12 98 ALA A CA 1
ATOM 764 C C . ALA A 1 98 ? 6.306 6.837 2.864 1.00 96.12 98 ALA A C 1
ATOM 766 O O . ALA A 1 98 ? 6.039 6.581 4.037 1.00 96.12 98 ALA A O 1
ATOM 767 N N . ALA A 1 99 ? 5.358 7.148 1.976 1.00 94.19 99 ALA A N 1
ATOM 768 C CA . ALA A 1 99 ? 3.957 7.346 2.344 1.00 94.19 99 ALA A CA 1
ATOM 769 C C . ALA A 1 99 ? 3.299 6.049 2.837 1.00 94.19 99 ALA A C 1
ATOM 771 O O . ALA A 1 99 ? 2.540 6.071 3.801 1.00 94.19 99 ALA A O 1
ATOM 772 N N . SER A 1 100 ? 3.634 4.907 2.226 1.00 94.75 100 SER A N 1
ATOM 773 C CA . SER A 1 100 ? 3.175 3.588 2.673 1.00 94.75 100 SER A CA 1
ATOM 774 C C . SER A 1 100 ? 3.661 3.274 4.084 1.00 94.75 100 SER A C 1
ATOM 776 O O . SER A 1 100 ? 2.895 2.757 4.888 1.00 94.75 100 SER A O 1
ATOM 778 N N . SER A 1 101 ? 4.927 3.567 4.390 1.00 95.19 101 SER A N 1
ATOM 779 C CA . SER A 1 101 ? 5.484 3.295 5.718 1.00 95.19 101 SER A CA 1
ATOM 780 C C . SER A 1 101 ? 4.790 4.139 6.786 1.00 95.19 101 SER A C 1
ATOM 782 O O . SER A 1 101 ? 4.388 3.611 7.818 1.00 95.19 101 SER A O 1
ATOM 784 N N . ILE A 1 102 ? 4.576 5.429 6.505 1.00 95.56 102 ILE A N 1
ATOM 785 C CA . ILE A 1 102 ? 3.848 6.339 7.401 1.00 95.56 102 ILE A CA 1
ATOM 786 C C . ILE A 1 102 ? 2.404 5.860 7.602 1.00 95.56 102 ILE A C 1
ATOM 788 O O . ILE A 1 102 ? 1.928 5.814 8.733 1.00 95.56 102 ILE A O 1
ATOM 792 N N . GLY A 1 103 ? 1.724 5.459 6.524 1.00 93.69 103 GLY A N 1
ATOM 793 C CA . GLY A 1 103 ? 0.360 4.936 6.583 1.00 93.69 103 GLY A CA 1
ATOM 794 C C . GLY A 1 103 ? 0.243 3.670 7.435 1.00 93.69 103 GLY A C 1
ATOM 795 O O . GLY A 1 103 ? -0.622 3.594 8.303 1.00 93.69 103 GLY A O 1
ATOM 796 N N . ILE A 1 104 ? 1.160 2.713 7.267 1.00 93.62 104 ILE A N 1
ATOM 797 C CA . ILE A 1 104 ? 1.180 1.479 8.069 1.00 93.62 104 ILE A CA 1
ATOM 798 C C . ILE A 1 104 ? 1.430 1.793 9.549 1.00 93.62 104 ILE A C 1
ATOM 800 O O . ILE A 1 104 ? 0.713 1.282 10.404 1.00 93.62 104 ILE A O 1
ATOM 804 N N . ILE A 1 105 ? 2.402 2.657 9.862 1.00 95.69 105 ILE A N 1
ATOM 805 C CA . ILE A 1 105 ? 2.680 3.065 11.249 1.00 95.69 105 ILE A CA 1
ATOM 806 C C . ILE A 1 105 ? 1.452 3.743 11.867 1.00 95.69 105 ILE A C 1
ATOM 808 O O . ILE A 1 105 ? 1.087 3.426 12.996 1.00 95.69 105 ILE A O 1
ATOM 812 N N . GLY A 1 106 ? 0.789 4.633 11.123 1.00 92.19 106 GLY A N 1
ATOM 813 C CA . GLY A 1 106 ? -0.433 5.298 11.576 1.00 92.19 106 GLY A CA 1
ATOM 814 C C . GLY A 1 106 ? -1.578 4.320 11.849 1.00 92.19 106 GLY A C 1
ATOM 815 O O . GLY A 1 106 ? -2.272 4.466 12.849 1.00 92.19 106 GLY A O 1
ATOM 816 N N . SER A 1 107 ? -1.732 3.293 11.010 1.00 90.56 107 SER A N 1
ATOM 817 C CA . SER A 1 107 ? -2.749 2.253 11.193 1.00 90.56 107 SER A CA 1
ATOM 818 C C . SER A 1 107 ? -2.442 1.348 12.395 1.00 90.56 107 SER A C 1
ATOM 820 O O . SER A 1 107 ? -3.332 1.022 13.174 1.00 90.56 107 SER A O 1
ATOM 822 N N . ILE A 1 108 ? -1.173 1.002 12.627 1.00 92.44 108 ILE A N 1
ATOM 823 C CA . ILE A 1 108 ? -0.773 0.284 13.847 1.00 92.44 108 ILE A CA 1
ATOM 824 C C . ILE A 1 108 ? -1.064 1.148 15.081 1.00 92.44 108 ILE A C 1
ATOM 826 O O . ILE A 1 108 ? -1.657 0.669 16.046 1.00 92.44 108 ILE A O 1
ATOM 830 N N . ALA A 1 109 ? -0.707 2.432 15.041 1.00 93.06 109 ALA A N 1
ATOM 831 C CA . ALA A 1 109 ? -0.955 3.353 16.144 1.00 93.06 109 ALA A CA 1
ATOM 832 C C . ALA A 1 109 ? -2.452 3.484 16.470 1.00 93.06 109 ALA A C 1
ATOM 834 O O . ALA A 1 109 ? -2.803 3.460 17.649 1.00 93.06 109 ALA A O 1
ATOM 835 N N . SER A 1 110 ? -3.327 3.542 15.458 1.00 89.00 110 SER A N 1
ATOM 836 C CA . SER A 1 110 ? -4.776 3.575 15.685 1.00 89.00 110 SER A CA 1
ATOM 837 C C . SER A 1 110 ? -5.269 2.290 16.350 1.00 89.00 110 SER A C 1
ATOM 839 O O . SER A 1 110 ? -5.921 2.357 17.381 1.00 89.00 110 SER A O 1
ATOM 841 N N . THR A 1 111 ? -4.847 1.108 15.881 1.00 88.88 111 THR A N 1
ATOM 842 C CA . THR A 1 111 ? -5.258 -0.161 16.524 1.00 88.88 111 THR A CA 1
ATOM 843 C C . THR A 1 111 ? -4.828 -0.261 17.994 1.00 88.88 111 THR A C 1
ATOM 845 O O . THR A 1 111 ? -5.585 -0.742 18.841 1.00 88.88 111 THR A O 1
ATOM 848 N N . ILE A 1 112 ? -3.633 0.241 18.331 1.00 91.31 112 ILE A N 1
ATOM 849 C CA . ILE A 1 112 ? -3.158 0.309 19.718 1.00 91.31 112 ILE A CA 1
ATOM 850 C C . ILE A 1 112 ? -4.028 1.284 20.522 1.00 91.31 112 ILE A C 1
ATOM 852 O O . ILE A 1 112 ? -4.444 0.962 21.638 1.00 91.31 112 ILE A O 1
ATOM 856 N N . GLN A 1 113 ? -4.351 2.446 19.956 1.00 88.62 113 GLN A N 1
ATOM 857 C CA . GLN A 1 113 ? -5.212 3.436 20.595 1.00 88.62 113 GLN A CA 1
ATOM 858 C C . GLN A 1 113 ? -6.610 2.871 20.888 1.00 88.62 113 GLN A C 1
ATOM 860 O O . GLN A 1 113 ? -7.046 2.937 22.038 1.00 88.62 113 GLN A O 1
ATOM 865 N N . SER A 1 114 ? -7.258 2.209 19.926 1.00 85.75 114 SER A N 1
ATOM 866 C CA . SER A 1 114 ? -8.565 1.572 20.146 1.00 85.75 114 SER A CA 1
ATOM 867 C C . SER A 1 114 ? -8.499 0.518 21.254 1.00 85.75 114 SER A C 1
ATOM 869 O O . SER A 1 114 ? -9.347 0.474 22.143 1.00 85.75 114 SER A O 1
ATOM 871 N N . SER A 1 115 ? -7.451 -0.316 21.254 1.00 85.94 115 SER A N 1
ATOM 872 C CA . SER A 1 115 ? -7.292 -1.384 22.251 1.00 85.94 115 SER A CA 1
ATOM 873 C C . SER A 1 115 ? -7.111 -0.851 23.679 1.00 85.94 115 SER A C 1
ATOM 875 O O . SER A 1 115 ? -7.633 -1.427 24.637 1.00 85.94 115 SER A O 1
ATOM 877 N N . THR A 1 116 ? -6.405 0.272 23.833 1.00 85.94 116 THR A N 1
ATOM 878 C CA . THR A 1 116 ? -6.186 0.905 25.140 1.00 85.94 116 THR A CA 1
ATOM 879 C C . THR A 1 116 ? -7.453 1.584 25.651 1.00 85.94 116 THR A C 1
ATOM 881 O O . THR A 1 116 ? -7.760 1.446 26.835 1.00 85.94 116 THR A O 1
ATOM 884 N N . GLN A 1 117 ? -8.232 2.226 24.772 1.00 83.88 117 GLN A N 1
ATOM 885 C CA . GLN A 1 117 ? -9.547 2.777 25.116 1.00 83.88 117 GLN A CA 1
ATOM 886 C C . GLN A 1 117 ? -10.516 1.686 25.585 1.00 83.88 117 GLN A C 1
ATOM 888 O O . GLN A 1 117 ? -11.097 1.814 26.661 1.00 83.88 117 GLN A O 1
ATOM 893 N N . LEU A 1 118 ? -10.615 0.574 24.848 1.00 83.00 118 LEU A N 1
ATOM 894 C CA . LEU A 1 118 ? -11.452 -0.567 25.235 1.00 83.00 118 LEU A CA 1
ATOM 895 C C . LEU A 1 118 ? -11.059 -1.132 26.607 1.00 83.00 118 LEU A C 1
ATOM 897 O O . LEU A 1 118 ? -11.918 -1.410 27.446 1.00 83.00 118 LEU A O 1
ATOM 901 N N . LYS A 1 119 ? -9.754 -1.280 26.865 1.00 85.94 119 LYS A N 1
ATOM 902 C CA . LYS A 1 119 ? -9.258 -1.778 28.154 1.00 85.94 119 LYS A CA 1
ATOM 903 C C . LYS A 1 119 ? -9.587 -0.823 29.306 1.00 85.94 119 LYS A C 1
ATOM 905 O O . LYS A 1 119 ? -9.978 -1.293 30.372 1.00 85.94 119 LYS A O 1
ATOM 910 N N . ALA A 1 120 ? -9.460 0.487 29.089 1.00 84.44 120 ALA A N 1
ATOM 911 C CA . ALA A 1 120 ? -9.817 1.498 30.080 1.00 84.44 120 ALA A CA 1
ATOM 912 C C . ALA A 1 120 ? -11.318 1.459 30.414 1.00 84.44 120 ALA A C 1
ATOM 914 O O . ALA A 1 120 ? -11.678 1.423 31.591 1.00 84.44 120 ALA A O 1
ATOM 915 N N . SER A 1 121 ? -12.189 1.372 29.403 1.00 82.75 121 SER A N 1
ATOM 916 C CA . SER A 1 121 ? -13.639 1.246 29.601 1.00 82.75 121 SER A CA 1
ATOM 917 C C . SER A 1 121 ? -14.016 -0.001 30.403 1.00 82.75 121 SER A C 1
ATOM 919 O O . SER A 1 121 ? -14.822 0.092 31.324 1.00 82.75 121 SE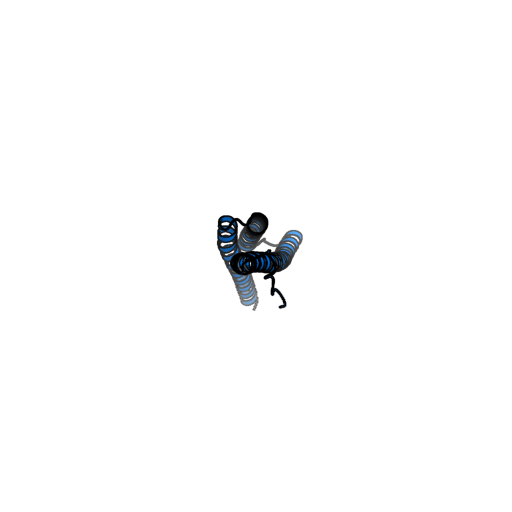R A O 1
ATOM 921 N N . ASN A 1 122 ? -13.391 -1.148 30.119 1.00 84.06 122 ASN A N 1
ATOM 922 C CA . ASN A 1 122 ? -13.656 -2.388 30.853 1.00 84.06 122 ASN A CA 1
ATOM 923 C C . ASN A 1 122 ? -13.216 -2.314 32.324 1.00 84.06 122 ASN A C 1
ATOM 925 O O . ASN A 1 122 ? -13.909 -2.841 33.185 1.00 84.06 122 ASN A O 1
ATOM 929 N N . SER A 1 123 ? -12.098 -1.640 32.624 1.00 81.31 123 SER A N 1
ATOM 930 C CA . SER A 1 123 ? -11.614 -1.479 34.007 1.00 81.31 123 SER A CA 1
ATOM 931 C C . SER A 1 123 ? -12.451 -0.532 34.871 1.00 81.31 123 SER A C 1
ATOM 933 O O . SER A 1 123 ? -12.362 -0.594 36.089 1.00 81.31 123 SER A O 1
ATOM 935 N N . LEU A 1 124 ? -13.250 0.350 34.260 1.00 78.50 124 LEU A N 1
ATOM 936 C CA . LEU A 1 124 ? -14.168 1.242 34.980 1.00 78.50 124 LEU A CA 1
ATOM 937 C C . LEU A 1 124 ? -15.506 0.569 35.324 1.00 78.50 124 LEU A C 1
ATOM 939 O O . LEU A 1 124 ? -16.260 1.095 36.137 1.00 78.50 124 LEU A O 1
ATOM 943 N N . LEU A 1 125 ? -15.813 -0.559 34.677 1.00 73.75 125 LEU A N 1
ATOM 944 C CA . LEU A 1 125 ? -17.053 -1.319 34.858 1.00 73.75 125 LEU A CA 1
ATOM 945 C C . LEU A 1 125 ? -16.891 -2.532 35.795 1.00 73.75 125 LEU A C 1
ATOM 947 O O . LEU A 1 125 ? -17.899 -3.154 36.131 1.00 73.75 125 LEU A O 1
ATOM 951 N N . SER A 1 126 ? -15.658 -2.876 36.190 1.00 63.75 126 SER A N 1
ATOM 952 C CA . SER A 1 126 ? -15.315 -3.951 37.141 1.00 63.75 126 SER A CA 1
ATOM 953 C C . SER A 1 126 ? -15.087 -3.416 38.548 1.00 63.75 126 SER A C 1
ATOM 955 O O . SER A 1 126 ? -15.563 -4.063 39.503 1.00 63.75 126 SER A O 1
#

pLDDT: mean 86.17, std 11.38, range [43.59, 96.12]